Protein AF-A0A938EEF2-F1 (afdb_monomer_lite)

pLDDT: mean 74.49, std 14.11, range [47.28, 91.19]

Radius of gyration: 16.75 Å; chains: 1; bounding box: 46×32×34 Å

Foldseek 3Di:
DPPDCVPPVVVPCPPDDPPPQPQLEPPGLVVQLVQLCVQVNVPRSNVVSVVSVVVRDPPDNYYYDHDDRDD

Sequence (71 aa):
MHGLYAHVLRPLWPGGAPATRNCRFEPTCSRYAIDAVRYRGPLVGPVLAVWRLLRCNPWNDGGVDPVRRNR

Structure (mmCIF, N/CA/C/O backbone):
data_AF-A0A938EEF2-F1
#
_entry.id   AF-A0A938EEF2-F1
#
loop_
_atom_site.group_PDB
_atom_site.id
_atom_site.type_symbol
_atom_site.label_atom_id
_atom_site.label_alt_id
_atom_site.label_comp_id
_atom_site.label_asym_id
_atom_site.label_entity_id
_atom_site.label_seq_id
_atom_site.pdbx_PDB_ins_code
_atom_site.Cartn_x
_atom_site.Cartn_y
_atom_site.Cartn_z
_atom_site.occupancy
_atom_site.B_iso_or_equiv
_atom_site.auth_seq_id
_atom_site.auth_comp_id
_atom_site.auth_asym_id
_atom_site.auth_atom_id
_atom_site.pdbx_PDB_model_num
ATOM 1 N N . MET A 1 1 ? 29.726 -1.454 19.006 1.00 51.28 1 MET A N 1
ATOM 2 C CA . MET A 1 1 ? 28.998 -2.734 18.820 1.00 51.28 1 MET A CA 1
ATOM 3 C C . MET A 1 1 ? 27.926 -2.669 17.707 1.00 51.28 1 MET A C 1
ATOM 5 O O . MET A 1 1 ? 26.976 -3.430 17.746 1.00 51.28 1 MET A O 1
ATOM 9 N N . HIS A 1 2 ? 28.072 -1.800 16.689 1.00 50.03 2 HIS A N 1
ATOM 10 C CA . HIS A 1 2 ? 27.056 -1.531 15.645 1.00 50.03 2 HIS A CA 1
ATOM 11 C C . HIS A 1 2 ? 27.681 -1.479 14.227 1.00 50.03 2 HIS A C 1
ATOM 13 O O . HIS A 1 2 ? 27.429 -0.546 13.476 1.00 50.03 2 HIS A O 1
ATOM 19 N N . GLY A 1 3 ? 28.576 -2.405 13.862 1.00 56.94 3 GLY A N 1
ATOM 20 C CA . GLY A 1 3 ? 29.287 -2.290 12.569 1.00 56.94 3 GLY A CA 1
ATOM 21 C C . GLY A 1 3 ? 29.757 -3.589 11.922 1.00 56.94 3 GLY A C 1
ATOM 22 O O . GLY A 1 3 ? 29.914 -3.638 10.710 1.00 56.94 3 GLY A O 1
ATOM 23 N N . LEU A 1 4 ? 29.931 -4.666 12.691 1.00 55.47 4 LEU A N 1
ATOM 24 C CA . LEU A 1 4 ? 30.497 -5.913 12.161 1.00 55.47 4 LEU A CA 1
ATOM 25 C C . LEU A 1 4 ? 29.430 -6.908 11.672 1.00 55.47 4 LEU A C 1
ATOM 27 O O . LEU A 1 4 ? 29.672 -7.660 10.731 1.00 55.47 4 LEU A O 1
ATOM 31 N N . TYR A 1 5 ? 28.216 -6.861 12.234 1.00 58.09 5 TYR A N 1
ATOM 32 C CA . TYR A 1 5 ? 27.115 -7.759 11.849 1.00 58.09 5 TYR A CA 1
ATOM 33 C C . TYR A 1 5 ? 26.688 -7.588 10.382 1.00 58.09 5 TYR A C 1
ATOM 35 O O . TYR A 1 5 ? 26.335 -8.559 9.715 1.00 58.09 5 TYR A O 1
ATOM 43 N N . ALA A 1 6 ? 26.769 -6.359 9.861 1.00 61.59 6 ALA A N 1
ATOM 44 C CA . ALA A 1 6 ? 26.347 -6.032 8.504 1.00 61.59 6 ALA A CA 1
ATOM 45 C C . ALA A 1 6 ? 27.256 -6.626 7.419 1.00 61.59 6 ALA A C 1
ATOM 47 O O . ALA A 1 6 ? 26.794 -6.792 6.299 1.00 61.59 6 ALA A O 1
ATOM 48 N N . HIS A 1 7 ? 28.516 -6.953 7.712 1.00 63.53 7 HIS A N 1
ATOM 49 C CA . HIS A 1 7 ? 29.462 -7.431 6.696 1.00 63.53 7 HIS A CA 1
ATOM 50 C C . HIS A 1 7 ? 29.674 -8.948 6.719 1.00 63.53 7 HIS A C 1
ATOM 52 O O . HIS A 1 7 ? 30.015 -9.519 5.689 1.00 63.53 7 HIS A O 1
ATOM 58 N N . VAL A 1 8 ? 29.426 -9.607 7.855 1.00 64.62 8 VAL A N 1
ATOM 59 C CA . VAL A 1 8 ? 29.743 -11.035 8.032 1.00 64.62 8 VAL A CA 1
ATOM 60 C C . VAL A 1 8 ? 28.546 -11.956 7.763 1.00 64.62 8 VAL A C 1
ATOM 62 O O . VAL A 1 8 ? 28.729 -13.043 7.230 1.00 64.62 8 VAL A O 1
ATOM 65 N N . LEU A 1 9 ? 27.312 -11.539 8.073 1.00 57.19 9 LEU A N 1
ATOM 66 C CA . LEU A 1 9 ? 26.128 -12.421 8.002 1.00 57.19 9 LEU A CA 1
ATOM 67 C C . LEU A 1 9 ? 25.296 -12.300 6.714 1.00 57.19 9 LEU A C 1
ATOM 69 O O . LEU A 1 9 ? 24.441 -13.141 6.450 1.00 57.19 9 LEU A O 1
ATOM 73 N N . ARG A 1 10 ? 25.554 -11.289 5.878 1.00 54.53 10 ARG A N 1
ATOM 74 C CA . ARG A 1 10 ? 24.895 -11.107 4.568 1.00 54.53 10 ARG A CA 1
ATOM 75 C C . ARG A 1 10 ? 25.150 -12.201 3.517 1.00 54.53 10 ARG A C 1
ATOM 77 O O . ARG A 1 10 ? 24.275 -12.355 2.670 1.00 54.53 10 ARG A O 1
ATOM 84 N N . PRO A 1 11 ? 26.276 -12.942 3.508 1.00 63.72 11 PRO A N 1
ATOM 85 C CA . PRO A 1 11 ? 26.525 -13.934 2.459 1.00 63.72 11 PRO A CA 1
ATOM 86 C C . PRO A 1 11 ? 25.761 -15.252 2.646 1.00 63.72 11 PRO A C 1
ATOM 88 O O . PRO A 1 11 ? 25.653 -16.020 1.697 1.00 63.72 11 PRO A O 1
ATOM 91 N N . LEU A 1 12 ? 25.246 -15.535 3.850 1.00 58.25 12 LEU A N 1
ATOM 92 C CA . LEU A 1 12 ? 24.677 -16.847 4.202 1.00 58.25 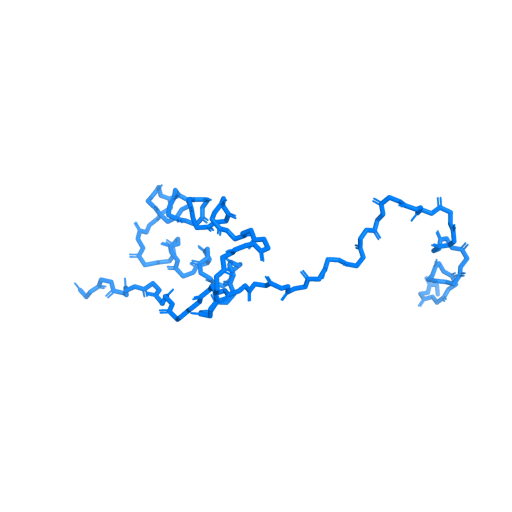12 LEU A CA 1
ATOM 93 C C . LEU A 1 12 ? 23.149 -16.878 4.257 1.00 58.25 12 LEU A C 1
ATOM 95 O O . LEU A 1 12 ? 22.565 -17.919 4.546 1.00 58.25 12 LEU A O 1
ATOM 99 N N . TRP A 1 13 ? 22.490 -15.767 3.942 1.00 55.28 13 TRP A N 1
ATOM 100 C CA . TRP A 1 13 ? 21.041 -15.731 3.808 1.00 55.28 13 TRP A CA 1
ATOM 101 C C . TRP A 1 13 ? 20.663 -15.476 2.335 1.00 55.28 13 TRP A C 1
ATOM 103 O O . TRP A 1 13 ? 20.347 -14.347 1.957 1.00 55.28 13 TRP A O 1
ATOM 113 N N . PRO A 1 14 ? 20.661 -16.515 1.474 1.00 49.06 14 PRO A N 1
ATOM 114 C CA . PRO A 1 14 ? 20.136 -16.422 0.109 1.00 49.06 14 PRO A CA 1
ATOM 115 C C . PRO A 1 14 ? 18.596 -16.316 0.062 1.0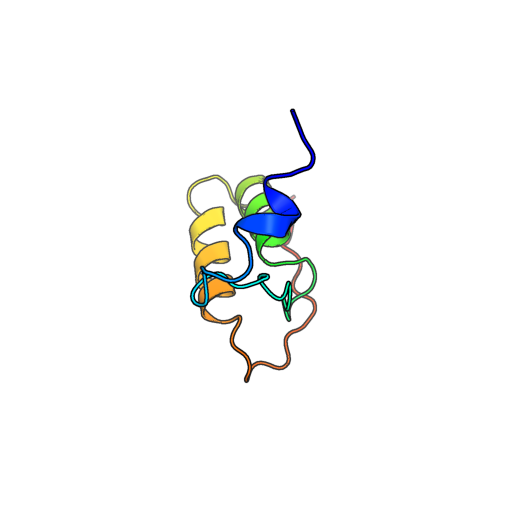0 49.06 14 PRO A C 1
ATOM 117 O O . PRO A 1 14 ? 18.014 -16.298 -1.016 1.00 49.06 14 PRO A O 1
ATOM 120 N N . GLY A 1 15 ? 17.916 -16.218 1.214 1.00 54.94 15 GLY A N 1
ATOM 121 C CA . GLY A 1 15 ? 16.453 -16.139 1.330 1.00 54.94 15 GLY A CA 1
ATOM 122 C C . GLY A 1 15 ? 15.905 -14.788 1.806 1.00 54.94 15 GLY A C 1
ATOM 123 O O . GLY A 1 15 ? 14.831 -14.742 2.398 1.00 54.94 15 GLY A O 1
ATOM 124 N N . GLY A 1 16 ? 16.659 -13.687 1.699 1.00 53.50 16 GLY A N 1
ATOM 125 C CA . GLY A 1 16 ? 16.368 -12.433 2.429 1.00 53.50 16 GLY A CA 1
ATOM 126 C C . GLY A 1 16 ? 16.531 -11.256 1.536 1.00 53.50 16 GLY A C 1
ATOM 127 O O . GLY A 1 16 ? 17.528 -10.542 1.584 1.00 53.50 16 GLY A O 1
ATOM 128 N N . ALA A 1 17 ? 15.508 -11.118 0.711 1.00 53.28 17 ALA A N 1
ATOM 129 C CA . ALA A 1 17 ? 15.226 -9.969 -0.106 1.00 53.28 17 ALA A CA 1
ATOM 130 C C . ALA A 1 17 ? 15.724 -8.658 0.533 1.00 53.28 17 ALA A C 1
ATOM 132 O O . ALA A 1 17 ? 15.223 -8.264 1.591 1.00 53.28 17 ALA A O 1
ATOM 133 N N . PRO A 1 18 ? 16.562 -7.862 -0.152 1.00 49.78 18 PRO A N 1
ATOM 134 C CA . PRO A 1 18 ? 16.247 -6.453 -0.200 1.00 49.78 18 PRO A CA 1
ATOM 135 C C . PRO A 1 18 ? 14.898 -6.361 -0.913 1.00 49.78 18 PRO A C 1
ATOM 137 O O . PRO A 1 18 ? 14.802 -6.517 -2.129 1.00 49.78 18 PRO A O 1
ATOM 140 N N . ALA A 1 19 ? 13.843 -6.194 -0.116 1.00 53.09 19 ALA A N 1
ATOM 141 C CA . ALA A 1 19 ? 12.518 -5.822 -0.564 1.00 53.09 19 ALA A CA 1
ATOM 142 C C . ALA A 1 19 ? 12.660 -4.680 -1.573 1.00 53.09 19 ALA A C 1
ATOM 144 O O . ALA A 1 19 ? 12.886 -3.526 -1.197 1.00 53.09 19 ALA A O 1
ATOM 145 N N . THR A 1 20 ? 12.561 -4.998 -2.865 1.00 47.28 20 THR A N 1
ATOM 146 C CA . THR A 1 20 ? 12.372 -3.971 -3.871 1.00 47.28 20 THR A CA 1
ATOM 147 C C . THR A 1 20 ? 11.098 -3.263 -3.448 1.00 47.28 20 THR A C 1
ATOM 149 O O . THR A 1 20 ? 10.022 -3.867 -3.446 1.00 47.28 20 THR A O 1
ATOM 152 N N . ARG A 1 21 ? 11.209 -2.002 -3.034 1.00 57.00 21 ARG A N 1
ATOM 153 C CA . ARG A 1 21 ? 10.068 -1.119 -2.790 1.00 5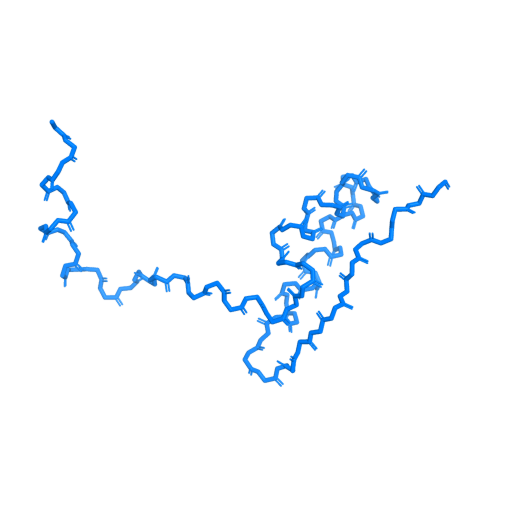7.00 21 ARG A CA 1
ATOM 154 C C . ARG A 1 21 ? 9.404 -0.769 -4.127 1.00 57.00 21 ARG A C 1
ATOM 156 O O . ARG A 1 21 ? 9.135 0.390 -4.397 1.00 57.00 21 ARG A O 1
ATOM 163 N N . ASN A 1 22 ? 9.128 -1.766 -4.963 1.00 62.19 22 ASN A N 1
ATOM 164 C CA . ASN A 1 22 ? 8.440 -1.633 -6.238 1.00 62.19 22 ASN A CA 1
ATOM 165 C C . ASN A 1 22 ? 6.936 -1.590 -5.967 1.00 62.19 22 ASN A C 1
ATOM 167 O O . ASN A 1 22 ? 6.162 -2.364 -6.530 1.00 62.19 22 ASN A O 1
ATOM 171 N N . CYS A 1 23 ? 6.523 -0.714 -5.045 1.00 72.56 23 CYS A N 1
ATOM 172 C CA . CYS A 1 23 ? 5.133 -0.305 -4.992 1.00 72.56 23 CYS A CA 1
ATOM 173 C C . CYS A 1 23 ? 4.849 0.359 -6.334 1.00 72.56 23 CYS A C 1
ATOM 175 O O . CYS A 1 23 ? 5.326 1.452 -6.605 1.00 72.56 23 CYS A O 1
ATOM 177 N N . ARG A 1 24 ? 4.106 -0.350 -7.179 1.00 76.94 24 ARG A N 1
ATOM 178 C CA . ARG A 1 24 ? 3.668 0.142 -8.489 1.00 76.94 24 ARG A CA 1
ATOM 179 C C . ARG A 1 24 ? 2.620 1.242 -8.366 1.00 76.94 24 ARG A C 1
ATOM 181 O O . ARG A 1 24 ? 2.365 1.978 -9.307 1.00 76.94 24 ARG A O 1
ATOM 188 N N . PHE A 1 25 ? 1.997 1.332 -7.196 1.00 79.31 25 PHE A N 1
ATOM 189 C CA . PHE A 1 25 ? 1.009 2.344 -6.895 1.00 79.31 25 PHE A CA 1
ATOM 190 C C . PHE A 1 25 ? 1.602 3.467 -6.059 1.00 79.31 25 PHE A C 1
ATOM 192 O O . PHE A 1 25 ? 2.291 3.195 -5.072 1.00 79.31 25 PHE A O 1
ATOM 199 N N . GLU A 1 26 ? 1.242 4.697 -6.418 1.00 81.50 26 GLU A N 1
ATOM 200 C CA . GLU A 1 26 ? 1.546 5.898 -5.648 1.00 81.50 26 GLU A CA 1
ATOM 201 C C . GLU A 1 26 ? 0.254 6.435 -5.002 1.00 81.50 26 GLU A C 1
ATOM 203 O O . GLU A 1 26 ? -0.774 6.549 -5.678 1.00 81.50 26 GLU A O 1
ATOM 208 N N . PRO A 1 27 ? 0.234 6.730 -3.691 1.00 83.31 27 PRO A N 1
ATOM 209 C CA . PRO A 1 27 ? 1.293 6.507 -2.707 1.00 83.31 27 PRO A CA 1
ATOM 210 C C . PRO A 1 27 ? 1.551 5.012 -2.437 1.00 83.31 27 PRO A C 1
ATOM 212 O O . PRO A 1 27 ? 0.671 4.169 -2.644 1.00 83.31 27 PRO A O 1
ATOM 215 N N . THR A 1 28 ? 2.753 4.700 -1.938 1.00 85.56 28 THR A N 1
ATOM 216 C CA . THR A 1 28 ? 3.193 3.324 -1.615 1.00 85.56 28 THR A CA 1
ATOM 217 C C . THR A 1 28 ? 2.161 2.519 -0.812 1.00 85.56 28 THR A C 1
ATOM 219 O O . THR A 1 28 ? 1.416 3.072 -0.004 1.00 85.56 28 THR A O 1
ATOM 222 N N . CYS A 1 29 ? 2.134 1.188 -0.966 1.00 85.06 29 CYS A N 1
ATOM 223 C CA . CYS A 1 29 ? 1.127 0.330 -0.321 1.00 85.06 29 CYS A CA 1
ATOM 224 C C . CYS A 1 29 ? 1.103 0.450 1.213 1.00 85.06 29 CYS A C 1
ATOM 226 O O . CYS A 1 29 ? 0.035 0.370 1.816 1.00 85.06 29 CYS A O 1
ATOM 228 N N . SER A 1 30 ? 2.254 0.680 1.852 1.00 85.50 30 SER A N 1
ATOM 229 C CA . SER A 1 30 ? 2.339 0.928 3.297 1.00 85.50 30 SER A CA 1
ATOM 230 C C . SER A 1 30 ? 1.746 2.283 3.686 1.00 85.50 30 SER A C 1
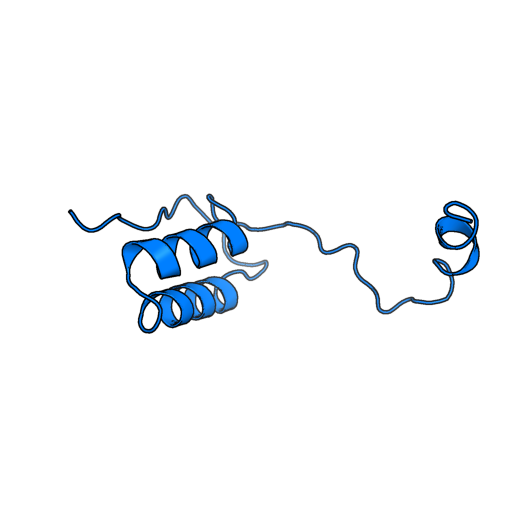ATOM 232 O O . SER A 1 30 ? 1.018 2.375 4.673 1.00 85.50 30 SER A O 1
ATOM 234 N N . ARG A 1 31 ? 1.998 3.329 2.890 1.00 87.56 31 ARG A N 1
ATOM 235 C CA . ARG A 1 31 ? 1.392 4.652 3.079 1.00 87.56 31 ARG A CA 1
ATOM 236 C C . ARG A 1 31 ? -0.121 4.593 2.873 1.00 87.56 31 ARG A C 1
ATOM 238 O O . ARG A 1 31 ? -0.858 5.056 3.736 1.00 87.56 31 ARG A O 1
ATOM 245 N N . TYR A 1 32 ? -0.571 3.922 1.810 1.00 89.06 32 TYR A N 1
ATOM 246 C CA . TYR A 1 32 ? -1.985 3.650 1.557 1.00 89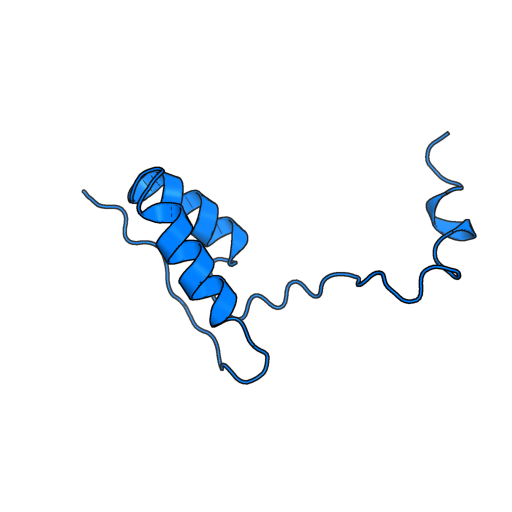.06 32 TYR A CA 1
ATOM 247 C C . TYR A 1 32 ? -2.632 2.911 2.727 1.00 89.06 32 TYR A C 1
ATOM 249 O O . TYR A 1 32 ? -3.728 3.272 3.128 1.00 89.06 32 TYR A O 1
ATOM 257 N N . ALA A 1 33 ? -1.966 1.909 3.309 1.00 88.38 33 ALA A N 1
ATOM 258 C CA . ALA A 1 33 ? -2.500 1.180 4.457 1.00 88.38 33 ALA A CA 1
ATOM 259 C C . ALA A 1 33 ? -2.720 2.090 5.674 1.00 88.38 33 ALA A C 1
ATOM 261 O O . ALA A 1 33 ? -3.779 2.036 6.299 1.00 88.38 33 ALA A O 1
ATOM 262 N N . ILE A 1 34 ? -1.754 2.963 5.976 1.00 90.50 34 ILE A N 1
ATOM 263 C CA . ILE A 1 34 ? -1.866 3.937 7.069 1.00 90.50 34 ILE A CA 1
ATOM 264 C C . ILE A 1 34 ? -3.020 4.905 6.796 1.00 90.50 34 ILE A C 1
ATOM 266 O O . ILE A 1 34 ? -3.879 5.094 7.657 1.00 90.50 34 ILE A O 1
ATOM 270 N N . ASP A 1 35 ? -3.073 5.479 5.596 1.00 90.25 35 ASP A N 1
ATOM 271 C CA . ASP A 1 35 ? -4.117 6.427 5.204 1.00 90.25 35 ASP A CA 1
ATOM 272 C C . ASP A 1 35 ? -5.504 5.764 5.171 1.00 90.25 35 ASP A C 1
ATOM 274 O O . ASP A 1 35 ? -6.490 6.355 5.606 1.00 90.25 35 ASP A O 1
ATOM 278 N N . ALA A 1 36 ? -5.596 4.506 4.737 1.00 90.94 36 ALA A N 1
ATOM 279 C CA . ALA A 1 36 ? -6.839 3.746 4.688 1.00 90.94 36 ALA A CA 1
ATOM 280 C C . ALA A 1 36 ? -7.384 3.501 6.094 1.00 90.94 36 ALA A C 1
ATOM 282 O O . ALA A 1 36 ? -8.566 3.727 6.335 1.00 90.94 36 ALA A O 1
ATOM 283 N N . VAL A 1 37 ? -6.530 3.108 7.042 1.00 90.81 37 VAL A N 1
ATOM 284 C CA . VAL A 1 37 ? -6.920 2.952 8.452 1.00 90.81 37 VAL A CA 1
ATOM 285 C C . VAL A 1 37 ? -7.330 4.294 9.062 1.00 90.81 37 VAL A C 1
ATOM 287 O O . VAL A 1 37 ? -8.329 4.363 9.776 1.00 90.81 37 VAL A O 1
ATOM 290 N N . ARG A 1 38 ? -6.598 5.373 8.760 1.00 89.94 3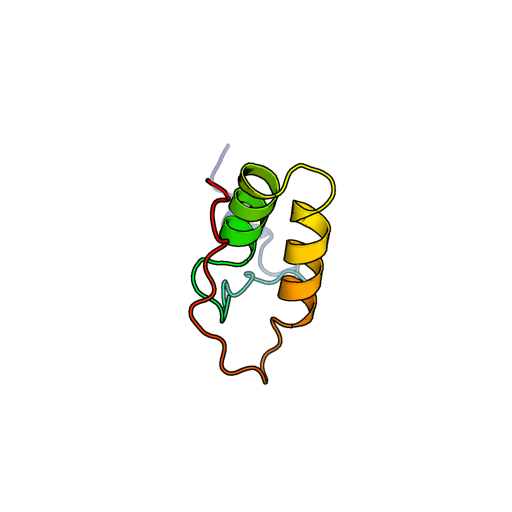8 ARG A N 1
ATOM 291 C CA . ARG A 1 38 ? -6.874 6.716 9.295 1.00 89.94 38 ARG A CA 1
ATOM 292 C C . ARG A 1 38 ? -8.166 7.328 8.753 1.00 89.94 38 ARG A C 1
ATOM 294 O O . ARG A 1 38 ? -8.869 7.978 9.516 1.00 89.94 38 ARG A O 1
ATOM 301 N N . TYR A 1 39 ? -8.475 7.136 7.471 1.00 90.56 39 TYR A N 1
ATOM 302 C CA . TYR A 1 39 ? -9.627 7.766 6.814 1.00 90.56 39 TYR A CA 1
ATOM 303 C C . TYR A 1 39 ? -10.868 6.868 6.744 1.00 90.56 39 TYR A C 1
ATOM 305 O O . TYR A 1 39 ? -11.985 7.368 6.778 1.00 90.56 39 TYR A O 1
ATOM 313 N N . ARG A 1 40 ? -10.713 5.544 6.632 1.00 88.31 40 ARG A N 1
ATOM 314 C CA . ARG A 1 40 ? -11.840 4.591 6.511 1.00 88.31 40 ARG A CA 1
ATOM 315 C C . ARG A 1 40 ? -12.119 3.841 7.817 1.00 88.31 40 ARG A C 1
ATOM 317 O O . ARG A 1 40 ? -13.095 3.102 7.895 1.00 88.31 40 ARG A O 1
ATOM 324 N N . GLY A 1 41 ? -11.288 4.043 8.837 1.00 88.44 41 GLY A N 1
ATOM 325 C CA . GLY A 1 41 ? -11.391 3.381 10.132 1.00 88.44 41 GLY A CA 1
ATOM 326 C C . GLY A 1 41 ? -10.672 2.025 10.181 1.00 88.44 41 GLY A C 1
ATOM 327 O O . GLY A 1 41 ? -10.285 1.469 9.148 1.00 88.44 41 GLY A O 1
ATOM 328 N N . PRO A 1 42 ? -10.504 1.463 11.391 1.00 88.62 42 PRO A N 1
ATOM 329 C CA . PRO A 1 42 ? -9.679 0.279 11.636 1.00 88.62 42 PRO A CA 1
ATOM 330 C C . PRO A 1 42 ? -10.247 -1.020 11.054 1.00 88.62 42 PRO A C 1
ATOM 332 O O . PRO A 1 42 ? -9.509 -1.989 10.940 1.00 88.62 42 PRO A O 1
ATOM 335 N N . LEU A 1 43 ? -11.526 -1.050 10.668 1.00 87.62 43 LEU A N 1
ATOM 336 C CA . LEU A 1 43 ? -12.164 -2.232 10.078 1.00 87.62 43 LEU A CA 1
ATOM 337 C C . LEU A 1 43 ? -12.099 -2.218 8.545 1.00 87.62 43 LEU A C 1
ATOM 339 O O . LEU A 1 43 ? -11.717 -3.206 7.927 1.00 87.62 43 LEU A O 1
ATOM 343 N N . VAL A 1 44 ? -12.418 -1.083 7.916 1.00 87.94 44 VAL A N 1
ATOM 344 C CA . VAL A 1 44 ? -12.486 -0.967 6.446 1.00 87.94 44 VAL A CA 1
ATOM 345 C C . VAL A 1 44 ? -11.115 -0.664 5.832 1.00 87.94 44 VAL A C 1
ATOM 347 O O . VAL A 1 44 ? -10.792 -1.149 4.747 1.00 87.94 44 VAL A O 1
ATOM 350 N N . GLY A 1 45 ? -10.282 0.110 6.532 1.00 89.19 45 GLY A N 1
ATOM 351 C CA . GLY A 1 45 ? -8.932 0.466 6.102 1.00 89.19 45 GLY A CA 1
ATOM 352 C C . GLY A 1 45 ? -8.026 -0.723 5.759 1.00 89.19 45 GLY A C 1
ATOM 353 O O . GLY A 1 45 ? -7.489 -0.754 4.647 1.00 89.19 45 GLY A O 1
ATOM 354 N N . PRO A 1 46 ? -7.860 -1.723 6.647 1.00 90.31 46 PRO A N 1
ATOM 355 C CA . PRO A 1 46 ? -6.986 -2.856 6.366 1.00 90.31 46 PRO A CA 1
ATOM 356 C C . PRO A 1 46 ? -7.530 -3.747 5.247 1.00 90.31 46 PRO A C 1
ATOM 358 O O . PRO A 1 46 ? -6.741 -4.230 4.444 1.00 90.31 46 PRO A O 1
ATOM 361 N N . VAL A 1 47 ? -8.850 -3.911 5.116 1.00 91.19 47 VAL A N 1
ATOM 362 C CA . VAL A 1 47 ? -9.448 -4.694 4.018 1.00 91.19 47 VAL A CA 1
ATOM 363 C C . VAL A 1 47 ? -9.101 -4.079 2.658 1.00 91.19 47 VAL A C 1
ATOM 365 O O . VAL A 1 47 ? -8.645 -4.781 1.756 1.00 91.19 47 VAL A O 1
ATOM 368 N N . LEU A 1 48 ? -9.227 -2.754 2.523 1.00 87.56 48 LEU A N 1
ATOM 369 C CA . LEU A 1 48 ? -8.841 -2.032 1.305 1.00 87.56 48 LEU A CA 1
ATOM 370 C C . LEU A 1 48 ? -7.336 -2.125 1.030 1.00 87.56 48 LEU A C 1
ATOM 372 O O . LEU A 1 48 ? -6.919 -2.314 -0.115 1.00 87.56 48 LEU A O 1
ATOM 376 N N . ALA A 1 49 ? -6.519 -2.012 2.078 1.00 89.44 49 ALA A N 1
ATOM 377 C CA . ALA A 1 49 ? -5.070 -2.102 1.973 1.00 89.44 49 ALA A CA 1
ATOM 378 C C . ALA A 1 49 ? -4.606 -3.496 1.528 1.00 89.44 49 ALA A C 1
ATOM 380 O O . ALA A 1 49 ? -3.806 -3.604 0.601 1.00 89.44 49 ALA A O 1
ATOM 381 N N . VAL A 1 50 ? -5.149 -4.557 2.131 1.00 89.50 50 VAL A N 1
ATOM 382 C CA . VAL A 1 50 ? -4.857 -5.954 1.774 1.00 89.50 50 VAL A CA 1
ATOM 383 C C . VAL A 1 50 ? -5.294 -6.235 0.343 1.00 89.50 50 VAL A C 1
ATOM 385 O O . VAL A 1 50 ? -4.514 -6.767 -0.444 1.00 89.50 50 VAL A O 1
ATOM 388 N N . TRP A 1 51 ? -6.494 -5.799 -0.046 1.00 86.12 51 TRP A N 1
ATOM 389 C CA . TRP A 1 51 ? -6.980 -5.984 -1.411 1.00 86.12 51 TRP A CA 1
ATOM 390 C C . TRP A 1 51 ? -6.119 -5.255 -2.458 1.00 86.12 51 TRP A C 1
ATOM 392 O O . TRP A 1 51 ? -5.967 -5.716 -3.591 1.00 86.12 51 TRP A O 1
ATOM 402 N N . ARG A 1 52 ? -5.517 -4.113 -2.104 1.00 86.00 52 ARG A N 1
ATOM 403 C CA . ARG A 1 52 ? -4.529 -3.418 -2.946 1.00 86.00 52 ARG A CA 1
ATOM 404 C C . ARG A 1 52 ? -3.186 -4.149 -2.984 1.00 86.00 52 ARG A C 1
ATOM 406 O O . ARG A 1 52 ? -2.594 -4.254 -4.054 1.00 86.00 52 ARG A O 1
ATOM 413 N N . LEU A 1 53 ? -2.732 -4.684 -1.851 1.00 84.81 53 LEU A N 1
ATOM 414 C CA . LEU A 1 53 ? -1.472 -5.420 -1.745 1.00 84.81 53 LEU A CA 1
ATOM 415 C C . LEU A 1 53 ? -1.490 -6.687 -2.611 1.00 84.81 53 LEU A C 1
ATOM 417 O O . LEU A 1 53 ? -0.542 -6.932 -3.350 1.00 84.81 53 LEU A O 1
ATOM 421 N N . LEU A 1 54 ? -2.610 -7.416 -2.613 1.00 84.81 54 LEU A N 1
ATOM 422 C CA . LEU A 1 54 ? -2.832 -8.582 -3.478 1.00 84.81 54 LEU A CA 1
ATOM 423 C C . LEU A 1 54 ? -2.763 -8.243 -4.979 1.00 84.81 54 LEU A C 1
ATOM 425 O O . LEU A 1 54 ? -2.382 -9.082 -5.790 1.00 84.81 54 LEU A O 1
ATOM 429 N N . ARG A 1 55 ? -3.096 -7.005 -5.362 1.00 79.94 55 ARG A N 1
ATOM 430 C CA . ARG A 1 55 ? -3.018 -6.517 -6.751 1.00 79.94 55 ARG A CA 1
ATOM 431 C C . ARG A 1 55 ? -1.664 -5.901 -7.108 1.00 79.94 55 ARG A C 1
ATOM 433 O O . ARG A 1 55 ? -1.434 -5.583 -8.276 1.00 79.94 55 ARG A O 1
ATOM 440 N N . CYS A 1 56 ? -0.758 -5.743 -6.144 1.00 77.94 56 CYS A N 1
ATOM 441 C CA . CYS A 1 56 ? 0.587 -5.211 -6.353 1.00 77.94 56 CYS A CA 1
ATOM 442 C C . CYS A 1 56 ? 1.534 -6.306 -6.882 1.00 77.94 56 CYS A C 1
ATOM 444 O O . CYS A 1 56 ? 2.503 -6.680 -6.226 1.00 77.94 56 CYS A O 1
ATOM 446 N N . ASN A 1 57 ? 1.239 -6.832 -8.072 1.00 78.38 57 ASN A N 1
ATOM 447 C CA . ASN A 1 57 ? 2.032 -7.865 -8.744 1.00 78.38 57 ASN A CA 1
ATOM 448 C C . ASN A 1 57 ? 2.891 -7.272 -9.887 1.00 78.38 57 ASN A C 1
ATOM 450 O O . ASN A 1 57 ? 2.594 -6.169 -10.354 1.00 78.38 57 ASN A O 1
ATOM 454 N N . PRO A 1 58 ? 3.944 -7.977 -10.354 1.00 72.88 58 PRO A N 1
ATOM 455 C CA . PRO A 1 58 ? 4.829 -7.489 -11.403 1.00 72.88 58 PRO A CA 1
ATOM 456 C C . PRO A 1 58 ? 4.211 -7.221 -12.784 1.00 72.88 58 PRO A C 1
ATOM 458 O O . PRO A 1 58 ? 4.791 -6.488 -13.582 1.00 72.88 58 PRO A O 1
ATOM 461 N N . TRP A 1 59 ? 3.033 -7.770 -13.045 1.00 70.00 59 TRP A N 1
ATOM 462 C CA . TRP A 1 59 ? 2.299 -7.641 -14.302 1.00 70.00 59 TRP A CA 1
ATOM 463 C C . TRP A 1 59 ? 1.245 -6.532 -14.290 1.00 70.00 59 TRP A C 1
ATOM 465 O O . TRP A 1 59 ? 0.530 -6.360 -15.269 1.00 70.00 59 TRP A O 1
ATOM 475 N N . ASN A 1 60 ? 1.125 -5.787 -13.193 1.00 74.06 60 ASN A N 1
ATOM 476 C CA . ASN A 1 60 ? 0.239 -4.635 -13.114 1.00 74.06 60 ASN A CA 1
ATOM 477 C C . ASN A 1 60 ? 1.031 -3.362 -13.451 1.00 74.06 60 ASN A C 1
ATOM 479 O O . ASN A 1 60 ? 2.118 -3.170 -12.906 1.00 74.06 60 ASN A O 1
ATOM 483 N N . ASP A 1 61 ? 0.503 -2.483 -14.303 1.00 72.44 61 ASP A N 1
ATOM 484 C CA . ASP A 1 61 ? 1.169 -1.213 -14.649 1.00 72.44 61 ASP A CA 1
ATOM 485 C C . ASP A 1 61 ? 1.232 -0.242 -13.461 1.00 72.44 61 ASP A C 1
ATOM 487 O O . ASP A 1 61 ? 2.058 0.670 -13.424 1.00 72.44 61 ASP A O 1
ATOM 491 N N . GLY A 1 62 ? 0.413 -0.474 -12.431 1.00 77.44 62 GLY A N 1
ATOM 492 C CA . GLY A 1 62 ? 0.334 0.432 -11.296 1.00 77.44 62 GLY A CA 1
ATOM 493 C C . GLY A 1 62 ? -0.367 1.740 -11.644 1.00 77.44 62 GLY A C 1
ATOM 494 O O . GLY A 1 62 ? -1.028 1.860 -12.671 1.00 77.44 62 GLY A O 1
ATOM 495 N N . GLY A 1 63 ? -0.283 2.719 -10.746 1.00 80.44 63 GLY A N 1
ATOM 496 C CA . GLY A 1 63 ? -0.950 4.005 -10.941 1.00 80.44 63 GLY A CA 1
ATOM 497 C C . GLY A 1 63 ? -1.165 4.807 -9.663 1.00 80.44 63 GLY A C 1
ATOM 498 O O . GLY A 1 63 ? -0.828 4.379 -8.557 1.00 80.44 63 GLY A O 1
ATOM 499 N N . VAL A 1 64 ? -1.741 5.997 -9.818 1.00 79.88 64 VAL A N 1
ATOM 500 C CA . VAL A 1 64 ? -2.037 6.903 -8.704 1.00 79.88 64 VAL A CA 1
ATOM 501 C C . VAL A 1 64 ? -3.412 6.566 -8.125 1.00 79.88 64 VAL A C 1
ATOM 503 O O . VAL A 1 64 ? -4.431 6.846 -8.748 1.00 79.88 64 VAL A O 1
ATOM 506 N N . ASP A 1 65 ? -3.455 5.975 -6.928 1.00 80.12 65 ASP A N 1
ATOM 507 C CA . ASP A 1 65 ? -4.715 5.685 -6.218 1.00 80.12 65 ASP A CA 1
ATOM 508 C C . ASP A 1 65 ? -4.619 6.145 -4.751 1.00 80.12 65 ASP A C 1
ATOM 510 O O . ASP A 1 65 ? -4.262 5.369 -3.860 1.00 80.12 65 ASP A O 1
ATOM 514 N N . PRO A 1 66 ? -4.853 7.436 -4.475 1.00 80.69 66 PRO A N 1
ATOM 515 C CA . PRO A 1 66 ? -4.854 7.959 -3.119 1.00 80.69 66 PRO A CA 1
ATOM 516 C C . PRO A 1 66 ? -6.138 7.555 -2.385 1.00 80.69 66 PRO A C 1
ATOM 518 O O . PRO A 1 66 ? -7.239 7.611 -2.938 1.00 80.69 66 PRO A O 1
ATOM 521 N N . VAL A 1 67 ? -6.020 7.211 -1.099 1.00 81.75 67 VAL A N 1
ATOM 522 C CA . VAL A 1 67 ? -7.196 7.011 -0.240 1.00 81.75 67 VAL A CA 1
ATOM 523 C C . VAL A 1 67 ? -7.967 8.327 -0.162 1.00 81.75 67 VAL A C 1
ATOM 525 O O . VAL A 1 67 ? -7.458 9.334 0.331 1.00 81.75 67 VAL A O 1
ATOM 528 N N . ARG A 1 68 ? -9.221 8.323 -0.619 1.00 79.00 68 ARG A N 1
ATOM 529 C CA . ARG A 1 68 ? -10.134 9.459 -0.454 1.00 79.00 68 ARG A CA 1
ATOM 530 C C . ARG A 1 68 ? -10.413 9.651 1.041 1.00 79.00 68 ARG A C 1
ATOM 532 O O . ARG A 1 68 ? -11.005 8.775 1.672 1.00 79.00 68 ARG A O 1
ATOM 539 N N . ARG A 1 69 ? -10.006 10.794 1.601 1.00 71.38 69 ARG A N 1
ATOM 540 C CA . ARG A 1 69 ? -10.435 11.231 2.936 1.00 71.38 69 ARG A CA 1
ATOM 541 C C . ARG A 1 69 ? -11.943 11.489 2.874 1.00 71.38 69 ARG A C 1
ATOM 543 O O . ARG A 1 69 ? -12.367 12.326 2.080 1.00 71.38 69 ARG A O 1
ATOM 550 N N . ASN A 1 70 ? -12.744 10.754 3.646 1.00 64.50 70 ASN A N 1
ATOM 551 C CA . ASN A 1 70 ? -14.145 11.125 3.826 1.00 64.50 70 ASN A CA 1
ATOM 552 C C . ASN A 1 70 ? -14.176 12.465 4.578 1.00 64.50 70 ASN A C 1
ATOM 554 O O . ASN A 1 70 ? -13.471 12.651 5.569 1.00 64.50 70 ASN A O 1
ATOM 558 N N . ARG A 1 71 ? -14.892 13.432 4.012 1.00 59.53 71 ARG A N 1
ATOM 559 C CA . ARG A 1 71 ? -15.224 14.678 4.697 1.00 59.53 71 ARG A CA 1
ATOM 560 C C . ARG A 1 71 ? -16.466 14.447 5.537 1.00 59.53 71 ARG A C 1
ATOM 562 O O . ARG A 1 71 ? -17.329 13.681 5.053 1.00 59.53 71 ARG A O 1
#

Secondary structure (DSSP, 8-state):
--SSHHHHSTTS-TT---------EES-HHHHHHHHHHHHHHHHHHHHHHHHHHH--TT---EE-PPPPP-